Protein AF-A0A7S3UNH9-F1 (afdb_monomer_lite)

Structure (mmCIF, N/CA/C/O backbone):
data_AF-A0A7S3UNH9-F1
#
_entry.id   AF-A0A7S3UNH9-F1
#
loop_
_atom_site.group_PDB
_atom_site.id
_atom_site.type_symbol
_atom_site.label_atom_id
_atom_site.label_alt_id
_atom_site.label_comp_id
_atom_site.label_asym_id
_atom_site.label_entity_id
_atom_site.label_seq_id
_atom_site.pdbx_PDB_ins_code
_atom_site.Cartn_x
_atom_site.Cartn_y
_atom_site.Cartn_z
_atom_site.occupancy
_atom_site.B_iso_or_equiv
_atom_site.auth_seq_id
_atom_site.auth_comp_id
_atom_site.auth_asym_id
_atom_site.auth_atom_id
_atom_site.pdbx_PDB_model_num
ATOM 1 N N . ARG A 1 1 ? -8.314 17.381 -3.890 1.00 65.69 1 ARG A N 1
ATOM 2 C CA . ARG A 1 1 ? -8.329 15.943 -3.519 1.00 65.69 1 ARG A CA 1
ATOM 3 C C . ARG A 1 1 ? -8.375 15.910 -1.997 1.00 65.69 1 ARG A C 1
ATOM 5 O O . ARG A 1 1 ? -7.428 16.407 -1.419 1.00 65.69 1 ARG A O 1
ATOM 12 N N . MET A 1 2 ? -9.466 15.456 -1.373 1.00 81.25 2 MET A N 1
ATOM 13 C CA . MET A 1 2 ? -9.590 15.453 0.096 1.00 81.25 2 MET A CA 1
ATOM 14 C C . MET A 1 2 ? -8.657 14.396 0.707 1.00 81.25 2 MET A C 1
ATOM 16 O O . MET A 1 2 ? -8.641 13.247 0.240 1.00 81.25 2 MET A O 1
ATOM 20 N N . THR A 1 3 ? -7.849 14.786 1.694 1.00 90.00 3 THR A N 1
ATOM 21 C CA . THR A 1 3 ? -6.962 13.866 2.426 1.00 90.00 3 THR A CA 1
ATOM 22 C C . THR A 1 3 ? -7.727 13.126 3.527 1.00 90.00 3 THR A C 1
ATOM 24 O O . THR A 1 3 ? -8.814 13.541 3.931 1.00 90.00 3 THR A O 1
ATOM 27 N N . LEU A 1 4 ? -7.174 12.017 4.032 1.00 91.50 4 LEU A N 1
ATOM 28 C CA . LEU A 1 4 ? -7.779 11.298 5.168 1.00 91.50 4 LEU A CA 1
ATOM 29 C C . LEU A 1 4 ? -7.865 12.157 6.435 1.00 91.50 4 LEU A C 1
ATOM 31 O O . LEU A 1 4 ? -8.815 12.034 7.205 1.00 91.50 4 LEU A O 1
ATOM 35 N N . ARG A 1 5 ? -6.891 13.046 6.636 1.00 90.06 5 ARG A N 1
ATOM 36 C CA . ARG A 1 5 ? -6.818 13.919 7.808 1.00 90.06 5 ARG A CA 1
ATOM 37 C C . ARG A 1 5 ? -7.872 15.028 7.777 1.00 90.06 5 ARG A C 1
ATOM 39 O O . ARG A 1 5 ? -8.479 15.314 8.808 1.00 90.06 5 ARG A O 1
ATOM 46 N N . GLU A 1 6 ? -8.105 15.619 6.608 1.00 91.69 6 GLU A N 1
ATOM 47 C CA . GLU A 1 6 ? -9.067 16.714 6.410 1.00 91.69 6 GLU A CA 1
ATOM 48 C C . GLU A 1 6 ? -10.523 16.236 6.360 1.00 91.69 6 GLU A C 1
ATOM 50 O O . GLU A 1 6 ? -11.433 17.018 6.624 1.00 91.69 6 GLU A O 1
ATOM 55 N N . ALA A 1 7 ? -10.754 14.962 6.032 1.00 93.88 7 ALA A N 1
ATOM 56 C CA . ALA A 1 7 ? -12.096 14.400 5.964 1.00 93.88 7 ALA A CA 1
ATOM 57 C C . ALA A 1 7 ? -12.788 14.386 7.347 1.00 93.88 7 ALA A C 1
ATOM 59 O O . ALA A 1 7 ? -12.130 14.078 8.356 1.00 93.88 7 ALA A O 1
ATOM 60 N N . PRO A 1 8 ? -14.112 14.637 7.410 1.00 95.06 8 PRO A N 1
ATOM 61 C CA . PRO A 1 8 ? -14.908 14.441 8.620 1.00 95.06 8 PRO A CA 1
ATOM 62 C C . PRO A 1 8 ? -14.746 13.025 9.176 1.00 95.06 8 PRO A C 1
ATOM 64 O O . PRO A 1 8 ? -14.661 12.063 8.414 1.00 95.06 8 PRO A O 1
ATOM 67 N N . ALA A 1 9 ? -14.741 12.872 10.504 1.00 92.25 9 ALA A N 1
ATOM 68 C CA . ALA A 1 9 ? -14.506 11.575 11.149 1.00 92.25 9 ALA A CA 1
ATOM 69 C C . ALA A 1 9 ? -15.467 10.469 10.668 1.00 92.25 9 ALA A C 1
ATOM 71 O O . ALA A 1 9 ? -15.047 9.325 10.515 1.00 92.25 9 ALA A O 1
ATOM 72 N N . SER A 1 10 ? -16.717 10.826 10.361 1.00 94.31 10 SER A N 1
ATOM 73 C CA . SER A 1 10 ? -17.739 9.929 9.806 1.00 94.31 10 SER A CA 1
ATOM 74 C C . SER A 1 10 ? -17.433 9.433 8.388 1.00 94.31 10 SER A C 1
ATOM 76 O O . SER A 1 10 ? -17.870 8.349 8.013 1.00 94.31 10 SER A O 1
ATOM 78 N N . GLU A 1 11 ? -16.677 10.192 7.594 1.00 95.25 11 GLU A N 1
ATOM 79 C CA . GLU A 1 11 ? -16.358 9.863 6.198 1.00 95.25 11 GLU A CA 1
ATOM 80 C C . GLU A 1 11 ? -15.020 9.129 6.048 1.00 95.25 11 GLU A C 1
ATOM 82 O O . GLU A 1 11 ? -14.779 8.463 5.036 1.00 95.25 11 GLU A O 1
ATOM 87 N N . ARG A 1 12 ? -14.139 9.225 7.055 1.00 95.12 12 ARG A N 1
ATOM 88 C CA . ARG A 1 12 ? -12.789 8.639 7.022 1.00 95.12 12 ARG A CA 1
ATOM 89 C C . ARG A 1 12 ? -12.775 7.135 6.726 1.00 95.12 12 ARG A C 1
ATOM 91 O O . ARG A 1 12 ? -11.984 6.761 5.862 1.00 95.12 12 ARG A O 1
ATOM 98 N N . PRO A 1 13 ? -13.625 6.277 7.330 1.00 94.69 13 PRO A N 1
ATOM 99 C CA . PRO A 1 13 ? -13.602 4.840 7.039 1.00 94.69 13 PRO A CA 1
ATOM 100 C C . PRO A 1 13 ? -13.892 4.525 5.564 1.00 94.69 13 PRO A C 1
ATOM 102 O O . PRO A 1 13 ? -13.176 3.755 4.925 1.00 94.69 13 PRO A O 1
ATOM 105 N N . ALA A 1 14 ? -14.897 5.185 4.981 1.00 95.12 14 ALA A N 1
ATOM 106 C CA . ALA A 1 14 ? -15.246 5.002 3.574 1.00 95.12 14 ALA A CA 1
ATOM 107 C C . ALA A 1 14 ? -14.148 5.539 2.638 1.00 95.12 14 ALA A C 1
ATOM 109 O O . ALA A 1 14 ? -13.804 4.909 1.632 1.00 95.12 14 ALA A O 1
ATOM 110 N N . LEU A 1 15 ? -13.558 6.691 2.976 1.00 96.69 15 LEU A N 1
ATOM 111 C CA . LEU A 1 15 ? -12.446 7.263 2.220 1.00 96.69 15 LEU A CA 1
ATOM 112 C C . LEU A 1 15 ? -11.186 6.388 2.299 1.00 96.69 15 LEU A C 1
ATOM 114 O O . LEU A 1 15 ? -10.467 6.269 1.305 1.00 96.69 15 LEU A O 1
ATOM 118 N N . PHE A 1 16 ? -10.933 5.764 3.448 1.00 97.06 16 PHE A N 1
ATOM 119 C CA . PHE A 1 16 ? -9.817 4.850 3.667 1.00 97.06 16 PHE A CA 1
ATOM 120 C C . PHE A 1 16 ? -9.916 3.623 2.759 1.00 97.06 16 PHE A C 1
ATOM 122 O O . PHE A 1 16 ? -8.991 3.372 1.985 1.00 97.06 16 PHE A O 1
ATOM 129 N N . LEU A 1 17 ? -11.074 2.953 2.735 1.00 96.94 17 LEU A N 1
ATOM 130 C CA . LEU A 1 17 ? -11.354 1.844 1.811 1.00 96.94 17 LEU A CA 1
ATOM 131 C C . LEU A 1 17 ? -11.133 2.246 0.349 1.00 96.94 17 LEU A C 1
ATOM 133 O O . LEU A 1 17 ? -10.456 1.554 -0.413 1.00 96.94 17 LEU A O 1
ATOM 137 N N . LYS A 1 18 ? -11.656 3.411 -0.048 1.00 97.06 18 LYS A N 1
ATOM 138 C CA . LYS A 1 18 ? -11.464 3.930 -1.407 1.00 97.06 18 LYS A CA 1
ATOM 139 C C . LYS A 1 18 ? -9.982 4.119 -1.735 1.00 97.06 18 LYS A C 1
ATOM 141 O O . LYS A 1 18 ? -9.558 3.783 -2.839 1.00 97.06 18 LYS A O 1
ATOM 146 N N . LYS A 1 19 ? -9.191 4.651 -0.802 1.00 97.88 19 LYS A N 1
ATOM 147 C CA . LYS A 1 19 ? -7.753 4.880 -0.996 1.00 97.88 19 LYS A CA 1
ATOM 148 C C . LYS A 1 19 ? -6.959 3.573 -1.054 1.00 97.88 19 LYS A C 1
ATOM 150 O O . LYS A 1 19 ? -6.087 3.480 -1.913 1.00 97.88 19 LYS A O 1
ATOM 155 N N . LEU A 1 20 ? -7.295 2.560 -0.248 1.00 98.31 20 LEU A N 1
ATOM 156 C CA . LEU A 1 20 ? -6.697 1.219 -0.356 1.00 98.31 20 LEU A CA 1
ATOM 157 C C . LEU A 1 20 ? -6.865 0.656 -1.773 1.00 98.31 20 LEU A C 1
ATOM 159 O O . LEU A 1 20 ? -5.876 0.306 -2.414 1.00 98.31 20 LEU A O 1
ATOM 163 N N . ARG A 1 21 ? -8.090 0.702 -2.314 1.00 98.25 21 ARG A N 1
ATOM 164 C CA . ARG A 1 21 ? -8.396 0.256 -3.688 1.00 98.25 21 ARG A CA 1
ATOM 165 C C . ARG A 1 21 ? -7.615 1.022 -4.751 1.00 98.25 21 ARG A C 1
ATOM 167 O O . ARG A 1 21 ? -7.118 0.429 -5.703 1.00 98.25 21 ARG A O 1
ATOM 174 N N . MET A 1 22 ? -7.470 2.340 -4.593 1.00 97.44 22 MET A N 1
ATOM 175 C CA . MET A 1 22 ? -6.655 3.153 -5.506 1.00 97.44 22 MET A CA 1
ATOM 176 C C . MET A 1 22 ? -5.177 2.733 -5.492 1.00 97.44 22 MET A C 1
ATOM 178 O O . MET A 1 22 ? -4.515 2.768 -6.529 1.00 97.44 22 MET A O 1
ATOM 182 N N . CYS A 1 23 ? -4.655 2.324 -4.334 1.00 98.44 23 CYS A N 1
ATOM 183 C CA . CYS A 1 23 ? -3.270 1.887 -4.180 1.00 98.44 23 CYS A CA 1
ATOM 184 C C . CYS A 1 23 ? -2.987 0.483 -4.747 1.00 98.44 23 CYS A C 1
ATOM 186 O O . CYS A 1 23 ? -1.814 0.118 -4.865 1.00 98.44 23 CYS A O 1
ATOM 188 N N . CYS A 1 24 ? -4.005 -0.261 -5.192 1.00 98.25 24 CYS A N 1
ATOM 189 C CA . CYS A 1 24 ? -3.828 -1.512 -5.938 1.00 98.25 24 CYS A CA 1
ATOM 190 C C . CYS A 1 24 ? -3.263 -1.299 -7.356 1.00 98.25 24 CYS A C 1
ATOM 192 O O . CYS A 1 24 ? -2.733 -2.232 -7.947 1.00 98.25 24 CYS A O 1
ATOM 194 N N . VAL A 1 25 ? -3.338 -0.083 -7.917 1.00 97.56 25 VAL A N 1
ATOM 195 C CA . VAL A 1 25 ? -2.788 0.213 -9.253 1.00 97.56 25 VAL A CA 1
ATOM 196 C C . VAL A 1 25 ? -1.259 0.204 -9.212 1.00 97.56 25 VAL A C 1
ATOM 198 O O . VAL A 1 25 ? -0.649 1.074 -8.588 1.00 97.56 25 VAL A O 1
ATOM 201 N N . VAL A 1 26 ? -0.623 -0.760 -9.876 1.00 95.62 26 VAL A N 1
ATOM 202 C CA . VAL A 1 26 ? 0.842 -0.880 -9.961 1.00 95.62 26 VAL A CA 1
ATOM 203 C C . VAL A 1 26 ? 1.373 -0.099 -11.162 1.00 95.62 26 VAL A C 1
ATOM 205 O O . VAL A 1 26 ? 0.798 -0.151 -12.247 1.00 95.62 26 VAL A O 1
ATOM 208 N N . TYR A 1 27 ? 2.481 0.617 -10.969 1.00 95.25 27 TYR A N 1
ATOM 209 C CA . TYR A 1 27 ? 3.168 1.339 -12.038 1.00 95.25 27 TYR A CA 1
ATOM 210 C C . TYR A 1 27 ? 4.485 0.657 -12.387 1.00 95.25 27 TYR A C 1
ATOM 212 O O . TYR A 1 27 ? 5.187 0.156 -11.514 1.00 95.25 27 TYR A O 1
ATOM 220 N N . ASP A 1 28 ? 4.843 0.704 -13.665 1.00 92.75 28 ASP A N 1
ATOM 221 C CA . ASP A 1 28 ? 6.138 0.248 -14.155 1.00 92.75 28 ASP A CA 1
ATOM 222 C C . ASP A 1 28 ? 7.215 1.306 -13.854 1.00 92.75 28 ASP A C 1
ATOM 224 O O . ASP A 1 28 ? 7.231 2.392 -14.447 1.00 92.75 28 ASP A O 1
ATOM 228 N N . PHE A 1 29 ? 8.094 1.014 -12.894 1.00 92.31 29 PHE A N 1
ATOM 229 C CA . PHE A 1 29 ? 9.186 1.902 -12.482 1.00 92.31 29 PHE A CA 1
ATOM 230 C C . PHE A 1 29 ? 10.409 1.848 -13.404 1.00 92.31 29 PHE A C 1
ATOM 232 O O . PHE A 1 29 ? 11.242 2.747 -13.329 1.00 92.31 29 PHE A O 1
ATOM 239 N N . SER A 1 30 ? 10.469 0.895 -14.342 1.00 89.31 30 SER A N 1
ATOM 240 C CA . SER A 1 30 ? 11.505 0.887 -15.384 1.00 89.31 30 SER A CA 1
ATOM 241 C C . SER A 1 30 ? 11.302 1.997 -16.425 1.00 89.31 30 SER A C 1
ATOM 243 O O . SER A 1 30 ? 12.232 2.376 -17.136 1.00 89.31 30 SER A O 1
ATOM 245 N N . LYS A 1 31 ? 10.086 2.558 -16.504 1.00 90.25 31 LYS A N 1
ATOM 246 C CA . LYS A 1 31 ? 9.712 3.619 -17.447 1.00 90.25 31 LYS A CA 1
ATOM 247 C C . LYS A 1 31 ? 9.613 4.972 -16.757 1.00 90.25 31 LYS A C 1
ATOM 249 O O . LYS A 1 31 ? 9.058 5.091 -15.666 1.00 90.25 31 LYS A O 1
ATOM 254 N N . GLN A 1 32 ? 10.011 6.031 -17.458 1.00 91.44 32 GLN A N 1
ATOM 255 C CA . GLN A 1 32 ? 9.832 7.422 -17.010 1.00 91.44 32 GLN A CA 1
ATOM 256 C C . GLN A 1 32 ? 8.401 7.960 -17.234 1.00 91.44 32 GLN A C 1
ATOM 258 O O . GLN A 1 32 ? 8.164 9.164 -17.220 1.00 91.44 32 GLN A O 1
ATOM 263 N N . THR A 1 33 ? 7.418 7.080 -17.444 1.00 95.81 33 THR A N 1
ATOM 264 C CA . THR A 1 33 ? 6.004 7.449 -17.582 1.00 95.81 33 THR A CA 1
ATOM 265 C C . THR A 1 33 ? 5.319 7.543 -16.219 1.00 95.81 33 THR A C 1
ATOM 267 O O . THR A 1 33 ? 5.816 7.032 -15.209 1.00 95.81 33 THR A O 1
ATOM 270 N N . ASN A 1 34 ? 4.143 8.178 -16.202 1.00 96.56 34 ASN A N 1
ATOM 271 C CA . ASN A 1 34 ? 3.252 8.250 -15.041 1.00 96.56 34 ASN A CA 1
ATOM 272 C C . ASN A 1 34 ? 3.887 8.892 -13.796 1.00 96.56 34 ASN A C 1
ATOM 274 O O . ASN A 1 34 ? 3.580 8.508 -12.672 1.00 96.56 34 ASN A O 1
ATOM 278 N N . VAL A 1 35 ? 4.812 9.841 -13.976 1.00 96.88 35 VAL A N 1
ATOM 279 C CA . VAL A 1 35 ? 5.560 10.462 -12.868 1.00 96.88 35 VAL A CA 1
ATOM 280 C C . VAL A 1 35 ? 4.614 11.100 -11.846 1.00 96.88 35 VAL A C 1
ATOM 282 O O . VAL A 1 35 ? 4.766 10.894 -10.643 1.00 96.88 35 VAL A O 1
ATOM 285 N N . LYS A 1 36 ? 3.593 11.824 -12.322 1.00 97.38 36 LYS A N 1
ATOM 286 C CA . LYS A 1 36 ? 2.603 12.478 -11.455 1.00 97.38 36 LYS A CA 1
ATOM 287 C C . LYS A 1 36 ? 1.750 11.457 -10.709 1.00 97.38 36 LYS A C 1
ATOM 289 O O . LYS A 1 36 ? 1.475 11.636 -9.529 1.00 97.38 36 LYS A O 1
ATOM 294 N N . GLU A 1 37 ? 1.345 10.382 -11.372 1.00 97.69 37 GLU A N 1
ATOM 295 C CA . GLU A 1 37 ? 0.506 9.331 -10.804 1.00 97.69 37 GLU A CA 1
ATOM 296 C C . GLU A 1 37 ? 1.276 8.455 -9.810 1.00 97.69 37 GLU A C 1
ATOM 298 O O . GLU A 1 37 ? 0.737 8.097 -8.760 1.00 97.69 37 GLU A O 1
ATOM 303 N N . LYS A 1 38 ? 2.555 8.173 -10.087 1.00 98.19 38 LYS A N 1
ATOM 304 C CA . LYS A 1 38 ? 3.477 7.515 -9.155 1.00 98.19 38 LYS A CA 1
ATOM 305 C C . LYS A 1 38 ? 3.617 8.335 -7.879 1.00 98.19 38 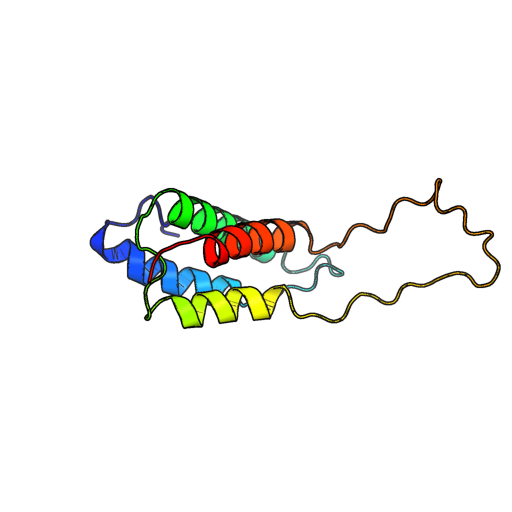LYS A C 1
ATOM 307 O O . LYS A 1 38 ? 3.441 7.788 -6.791 1.00 98.19 38 LYS A O 1
ATOM 312 N N . GLU A 1 39 ? 3.852 9.640 -7.988 1.00 97.88 39 GLU A N 1
ATOM 313 C CA . GLU A 1 39 ? 3.937 10.504 -6.806 1.00 97.88 39 GLU A CA 1
ATOM 314 C C . GLU A 1 39 ? 2.587 10.608 -6.082 1.00 97.88 39 GLU A C 1
ATOM 316 O O . GLU A 1 39 ? 2.514 10.466 -4.862 1.00 97.88 39 GLU A O 1
ATOM 321 N N . ALA A 1 40 ? 1.484 10.741 -6.821 1.00 97.56 40 ALA A N 1
ATOM 322 C CA . ALA A 1 40 ? 0.142 10.777 -6.249 1.00 97.56 40 ALA A CA 1
ATOM 323 C C . ALA A 1 40 ? -0.219 9.488 -5.491 1.00 97.56 40 ALA A C 1
ATOM 325 O O . ALA A 1 40 ? -0.916 9.563 -4.472 1.00 97.56 40 ALA A O 1
ATOM 326 N N . LYS A 1 41 ? 0.228 8.317 -5.969 1.00 98.31 41 LYS A N 1
ATOM 327 C CA . LYS A 1 41 ? 0.091 7.036 -5.263 1.00 98.31 41 LYS A CA 1
ATOM 328 C C . LYS A 1 41 ? 0.973 6.999 -4.020 1.00 98.31 41 LYS A C 1
ATOM 330 O O . LYS A 1 41 ? 0.466 6.632 -2.965 1.00 98.31 41 LYS A O 1
ATOM 335 N N . ARG A 1 42 ? 2.233 7.440 -4.107 1.00 98.31 42 ARG A N 1
ATOM 336 C CA . ARG A 1 42 ? 3.148 7.502 -2.954 1.00 98.31 42 ARG A CA 1
ATOM 337 C C . ARG A 1 42 ? 2.550 8.327 -1.815 1.00 98.31 42 ARG A C 1
ATOM 339 O O . ARG A 1 42 ? 2.463 7.838 -0.697 1.00 98.31 42 ARG A O 1
ATOM 346 N N . GLN A 1 43 ? 2.041 9.521 -2.117 1.00 98.19 43 GLN A N 1
ATOM 347 C CA . GLN A 1 43 ? 1.360 10.365 -1.129 1.00 98.19 43 GLN A CA 1
ATOM 348 C C . GLN A 1 43 ? 0.123 9.683 -0.533 1.00 98.19 43 GLN A C 1
ATOM 350 O O . GLN A 1 43 ? -0.092 9.724 0.671 1.00 98.19 43 GLN A O 1
ATOM 355 N N . THR A 1 44 ? -0.656 8.970 -1.352 1.00 98.38 44 THR A N 1
ATOM 356 C CA . THR A 1 44 ? -1.834 8.234 -0.858 1.00 98.38 44 THR A CA 1
ATOM 357 C C . THR A 1 44 ? -1.446 7.092 0.083 1.00 98.38 44 THR A C 1
ATOM 359 O O . THR A 1 44 ? -2.123 6.885 1.084 1.00 98.38 44 THR A O 1
ATOM 362 N N . LEU A 1 45 ? -0.367 6.362 -0.218 1.00 98.62 45 LEU A N 1
ATOM 363 C CA . LEU A 1 45 ? 0.172 5.315 0.653 1.00 98.62 45 LEU A CA 1
ATOM 364 C C . LEU A 1 45 ? 0.651 5.894 1.992 1.00 98.62 45 LEU A C 1
ATOM 366 O O . LEU A 1 45 ? 0.354 5.322 3.037 1.00 98.62 45 LEU A O 1
ATOM 370 N N . LEU A 1 46 ? 1.332 7.043 1.972 1.00 98.25 46 LEU A N 1
ATOM 371 C CA . LEU A 1 46 ? 1.768 7.729 3.193 1.00 98.25 46 LEU A CA 1
ATOM 372 C C . LEU A 1 46 ? 0.577 8.180 4.048 1.00 98.25 46 LEU A C 1
ATOM 374 O O . LEU A 1 46 ? 0.566 7.930 5.249 1.00 98.25 46 LEU A O 1
ATOM 378 N N . GLU A 1 47 ? -0.460 8.757 3.433 1.00 97.56 47 GLU A N 1
ATOM 379 C CA . GLU A 1 47 ? -1.700 9.120 4.135 1.00 97.56 47 GLU A CA 1
ATOM 380 C C . GLU A 1 47 ? -2.390 7.899 4.770 1.00 97.56 47 GLU A C 1
ATOM 382 O O . GLU A 1 47 ? -2.920 7.986 5.875 1.00 97.56 47 GLU A O 1
ATOM 387 N N . ILE A 1 48 ? -2.401 6.756 4.073 1.00 97.94 48 ILE A N 1
ATOM 388 C CA . ILE A 1 48 ? -2.937 5.483 4.581 1.00 97.94 48 ILE A CA 1
ATOM 389 C C . ILE A 1 48 ? -2.155 5.039 5.822 1.00 97.94 48 ILE A C 1
ATOM 391 O O . ILE A 1 48 ? -2.766 4.689 6.830 1.00 97.94 48 ILE A O 1
ATOM 395 N N . VAL A 1 49 ? -0.820 5.083 5.768 1.00 97.56 49 VAL A N 1
ATOM 396 C CA . VAL A 1 49 ? 0.050 4.720 6.895 1.00 97.56 49 VAL A CA 1
ATOM 397 C C . VAL A 1 49 ? -0.148 5.669 8.080 1.00 97.56 49 VAL A C 1
ATOM 399 O O . VAL A 1 49 ? -0.269 5.222 9.221 1.00 97.56 49 VAL A O 1
ATOM 402 N N . GLU A 1 50 ? -0.233 6.977 7.839 1.00 96.38 50 GLU A N 1
ATOM 403 C CA . GLU A 1 50 ? -0.538 7.960 8.883 1.00 96.38 50 GLU A CA 1
ATOM 404 C C . GLU A 1 50 ? -1.905 7.679 9.526 1.00 96.38 50 GLU A C 1
ATOM 406 O O . GLU A 1 50 ? -2.030 7.710 10.750 1.00 96.38 50 GLU A O 1
ATOM 411 N N . TYR A 1 51 ? -2.923 7.352 8.728 1.00 95.88 51 TYR A N 1
ATOM 412 C CA . TYR A 1 51 ? -4.259 7.054 9.237 1.00 95.88 51 TYR A CA 1
ATOM 413 C C . TYR A 1 51 ? -4.278 5.833 10.164 1.00 95.88 51 TYR A C 1
ATOM 415 O O . TYR A 1 51 ? -4.833 5.933 11.260 1.00 95.88 51 TYR A O 1
ATOM 423 N N . VAL A 1 52 ? -3.642 4.720 9.775 1.00 95.38 52 VAL A N 1
ATOM 424 C CA . VAL A 1 52 ? -3.609 3.501 10.608 1.00 95.38 52 VAL A CA 1
ATOM 425 C C . VAL A 1 52 ? -2.779 3.683 11.880 1.00 95.38 52 VAL A C 1
ATOM 427 O O . VAL A 1 52 ? -3.112 3.115 12.911 1.00 95.38 52 VAL A O 1
ATOM 430 N N . ASN A 1 53 ? -1.745 4.530 11.852 1.00 93.50 53 ASN A N 1
ATOM 431 C CA . ASN A 1 53 ? -0.975 4.878 13.052 1.00 93.50 53 ASN A CA 1
ATOM 432 C C . ASN A 1 53 ? -1.792 5.643 14.098 1.00 93.50 53 ASN A C 1
ATOM 434 O O . ASN A 1 53 ? -1.521 5.544 15.292 1.00 93.50 53 ASN A O 1
ATOM 438 N N . ASN A 1 54 ? -2.758 6.444 13.649 1.00 92.69 54 ASN A N 1
ATOM 439 C CA . ASN A 1 54 ? -3.491 7.375 14.503 1.00 92.69 54 ASN A CA 1
ATOM 440 C C . ASN A 1 54 ? -4.937 6.935 14.781 1.00 92.69 54 ASN A C 1
ATOM 442 O O . ASN A 1 54 ? -5.661 7.631 15.494 1.00 92.69 54 ASN A O 1
ATOM 446 N N . THR A 1 55 ? -5.372 5.795 14.236 1.00 91.38 55 THR A N 1
ATOM 447 C CA . THR A 1 55 ? -6.753 5.309 14.347 1.00 91.38 55 THR A CA 1
ATOM 448 C C . THR A 1 55 ? -6.769 3.900 14.923 1.00 91.38 55 THR A C 1
ATOM 450 O O . THR A 1 55 ? -6.303 2.958 14.292 1.00 91.38 55 THR A O 1
ATOM 453 N N . ARG A 1 56 ? -7.344 3.752 16.119 1.00 87.56 56 ARG A N 1
ATOM 454 C CA . ARG A 1 56 ? -7.565 2.442 16.750 1.00 87.56 56 ARG A CA 1
ATOM 455 C C . ARG A 1 56 ? -8.688 1.682 16.045 1.00 87.56 56 ARG A C 1
ATOM 457 O O . ARG A 1 56 ? -9.628 2.323 15.574 1.00 87.56 56 ARG A O 1
ATOM 464 N N . ASN A 1 57 ? -8.633 0.349 16.053 1.00 87.38 57 ASN A N 1
ATOM 465 C CA . ASN A 1 57 ? -9.673 -0.519 15.491 1.00 87.38 57 ASN A CA 1
ATOM 466 C C . ASN A 1 57 ? -9.969 -0.212 14.011 1.00 87.38 57 ASN A C 1
ATOM 468 O O . ASN A 1 57 ? -11.115 -0.288 13.562 1.00 87.38 57 ASN A O 1
ATOM 472 N N . CYS A 1 58 ? -8.951 0.206 13.250 1.00 90.69 58 CYS A N 1
ATOM 473 C CA . CYS A 1 58 ? -9.128 0.574 11.844 1.00 90.69 58 CYS A CA 1
ATOM 474 C C . CYS A 1 58 ? -9.151 -0.648 10.915 1.00 90.69 58 CYS A C 1
ATOM 476 O O . CYS A 1 58 ? -9.696 -0.561 9.814 1.00 90.69 58 CYS A O 1
ATOM 478 N N . PHE A 1 59 ? -8.626 -1.791 11.364 1.00 92.62 59 PHE A N 1
ATOM 479 C CA . PHE A 1 59 ? -8.630 -3.055 10.628 1.00 92.62 59 PHE A CA 1
ATOM 480 C C . PHE A 1 59 ? -9.809 -3.951 11.035 1.00 92.62 59 PHE A C 1
ATOM 482 O O . PHE A 1 59 ? -9.632 -4.992 11.647 1.00 92.62 59 PHE A O 1
ATOM 489 N N . ASN A 1 60 ? -11.031 -3.553 10.683 1.00 89.88 60 ASN A N 1
ATOM 490 C CA . ASN A 1 60 ? -12.218 -4.400 10.866 1.00 89.88 60 ASN A CA 1
ATOM 491 C C . ASN A 1 60 ? -12.462 -5.329 9.657 1.00 89.88 60 ASN A C 1
ATOM 493 O O . ASN A 1 60 ? -11.827 -5.181 8.609 1.00 89.88 60 ASN A O 1
ATOM 497 N N . GLU A 1 61 ? -13.432 -6.243 9.767 1.00 89.00 61 GLU A N 1
ATOM 498 C CA . GLU A 1 61 ? -13.777 -7.216 8.714 1.00 89.00 61 GLU A CA 1
ATOM 499 C C . GLU A 1 61 ? -14.002 -6.585 7.329 1.00 89.00 61 GLU A C 1
ATOM 501 O O . GLU A 1 61 ? -13.591 -7.144 6.312 1.00 89.00 61 GLU A O 1
ATOM 506 N N . THR A 1 62 ? -14.602 -5.390 7.268 1.00 89.62 62 THR A N 1
ATOM 507 C CA . THR A 1 62 ? -14.876 -4.709 5.990 1.00 89.62 62 THR A CA 1
ATOM 508 C C . THR A 1 62 ? -13.612 -4.175 5.313 1.00 89.62 62 THR A C 1
ATOM 510 O O . THR A 1 62 ? -13.598 -3.985 4.099 1.00 89.62 62 THR A O 1
ATOM 513 N N . VAL A 1 63 ? -12.548 -3.943 6.088 1.00 94.44 63 VAL A N 1
ATOM 514 C CA . VAL A 1 63 ? -11.258 -3.406 5.634 1.00 94.44 63 VAL A CA 1
ATOM 515 C C . VAL A 1 63 ? -10.276 -4.511 5.270 1.00 94.44 63 VAL A C 1
ATOM 517 O O . VAL A 1 63 ? -9.485 -4.320 4.345 1.00 94.44 63 VAL A O 1
ATOM 520 N N . MET A 1 64 ? -10.316 -5.657 5.958 1.00 93.06 64 MET A N 1
ATOM 521 C CA . MET A 1 64 ? -9.318 -6.724 5.798 1.00 93.06 64 MET A CA 1
ATOM 522 C C . MET A 1 64 ? -9.129 -7.144 4.338 1.00 93.06 64 MET A C 1
ATOM 524 O O . MET A 1 64 ? -7.996 -7.220 3.868 1.00 93.06 64 MET A O 1
ATOM 528 N N . ALA A 1 65 ? -10.222 -7.356 3.599 1.00 95.31 65 ALA A N 1
ATOM 529 C CA . ALA A 1 65 ? -10.147 -7.774 2.200 1.00 95.31 65 ALA A CA 1
ATOM 530 C C . ALA A 1 65 ? -9.416 -6.740 1.324 1.00 95.31 65 ALA A C 1
ATOM 532 O O . ALA A 1 65 ? -8.534 -7.094 0.543 1.00 95.31 65 ALA A O 1
ATOM 533 N N . ASP A 1 66 ? -9.737 -5.453 1.475 1.00 97.75 66 ASP A N 1
ATOM 534 C CA . ASP A 1 66 ? -9.092 -4.373 0.724 1.00 97.75 66 ASP A CA 1
ATOM 535 C C . ASP A 1 66 ? -7.625 -4.169 1.149 1.00 97.75 66 ASP A C 1
ATOM 537 O O . ASP A 1 66 ? -6.772 -3.906 0.300 1.00 97.75 66 ASP A O 1
ATOM 541 N N . ALA A 1 67 ? -7.305 -4.341 2.436 1.00 97.38 67 ALA A N 1
ATOM 542 C CA . ALA A 1 67 ? -5.936 -4.274 2.946 1.00 97.38 67 ALA A CA 1
ATOM 543 C C . ALA A 1 67 ? -5.061 -5.398 2.369 1.00 97.38 67 ALA A C 1
ATOM 545 O O . ALA A 1 67 ? -3.992 -5.120 1.820 1.00 97.38 67 ALA A O 1
ATOM 546 N N . VAL A 1 68 ? -5.537 -6.646 2.427 1.00 97.31 68 VAL A N 1
ATOM 547 C CA . VAL A 1 68 ? -4.849 -7.813 1.854 1.00 97.31 68 VAL A CA 1
ATOM 548 C C . VAL A 1 68 ? -4.672 -7.636 0.349 1.00 97.31 68 VAL A C 1
ATOM 550 O O . VAL A 1 68 ? -3.558 -7.776 -0.147 1.00 97.31 68 VAL A O 1
ATOM 553 N N . ASN A 1 69 ? -5.723 -7.240 -0.373 1.00 98.19 69 ASN A N 1
ATOM 554 C CA . ASN A 1 69 ? -5.644 -7.008 -1.815 1.00 98.19 69 ASN A CA 1
ATOM 555 C C . ASN A 1 69 ? -4.613 -5.930 -2.176 1.00 98.19 69 ASN A C 1
ATOM 557 O O . ASN A 1 69 ? -3.837 -6.116 -3.113 1.00 98.19 69 ASN A O 1
ATOM 561 N N . MET A 1 70 ? -4.570 -4.821 -1.430 1.00 98.56 70 MET A N 1
ATOM 562 C CA . MET A 1 70 ? -3.602 -3.746 -1.658 1.00 98.56 70 MET A CA 1
ATOM 563 C C . MET A 1 70 ? -2.167 -4.232 -1.425 1.00 98.56 70 MET A C 1
ATOM 565 O O . MET A 1 70 ? -1.291 -3.973 -2.252 1.00 98.56 70 MET A O 1
ATOM 569 N N . VAL A 1 71 ? -1.930 -4.994 -0.356 1.00 98.44 71 VAL A N 1
ATOM 570 C CA . VAL A 1 71 ? -0.623 -5.600 -0.066 1.00 98.44 71 VAL A CA 1
ATOM 571 C C . VAL A 1 71 ? -0.222 -6.583 -1.168 1.00 98.44 71 VAL A C 1
ATOM 573 O O . VAL A 1 71 ? 0.853 -6.440 -1.755 1.00 98.44 71 VAL A O 1
ATOM 576 N N . SER A 1 72 ? -1.091 -7.538 -1.504 1.00 98.12 72 SER A N 1
ATOM 577 C CA . SER A 1 72 ? -0.828 -8.562 -2.518 1.00 98.12 72 SER A CA 1
ATOM 578 C C . SER A 1 72 ? -0.548 -7.959 -3.891 1.00 98.12 72 SER A C 1
ATOM 580 O O . SER A 1 72 ? 0.422 -8.358 -4.530 1.00 98.12 72 SER A O 1
ATOM 582 N N . ALA A 1 73 ? -1.326 -6.957 -4.316 1.00 97.88 73 ALA A N 1
ATOM 583 C CA . ALA A 1 73 ? -1.137 -6.291 -5.604 1.00 97.88 73 ALA A CA 1
ATOM 584 C C . ALA A 1 73 ? 0.248 -5.640 -5.750 1.00 97.88 73 ALA A C 1
ATOM 586 O O . ALA A 1 73 ? 0.764 -5.545 -6.857 1.00 97.88 73 ALA A O 1
ATOM 587 N N . ASN A 1 74 ? 0.854 -5.182 -4.652 1.00 97.56 74 ASN A N 1
ATOM 588 C CA . ASN A 1 74 ? 2.136 -4.478 -4.683 1.00 97.56 74 ASN A CA 1
ATOM 589 C C . ASN A 1 74 ? 3.341 -5.389 -4.394 1.00 97.56 74 ASN A C 1
ATOM 591 O O . ASN A 1 74 ? 4.399 -5.223 -5.004 1.00 97.56 74 ASN A O 1
ATOM 595 N N . ILE A 1 75 ? 3.210 -6.329 -3.455 1.00 96.69 75 ILE A N 1
ATOM 596 C CA . ILE A 1 75 ? 4.331 -7.164 -3.005 1.00 96.69 75 ILE A CA 1
ATOM 597 C C . ILE A 1 75 ? 4.536 -8.373 -3.920 1.00 96.69 75 ILE A C 1
ATOM 599 O O . ILE A 1 75 ? 5.681 -8.694 -4.243 1.00 96.69 75 ILE A O 1
ATOM 603 N N . PHE A 1 76 ? 3.461 -9.039 -4.355 1.00 95.69 76 PHE A N 1
ATOM 604 C CA . PHE A 1 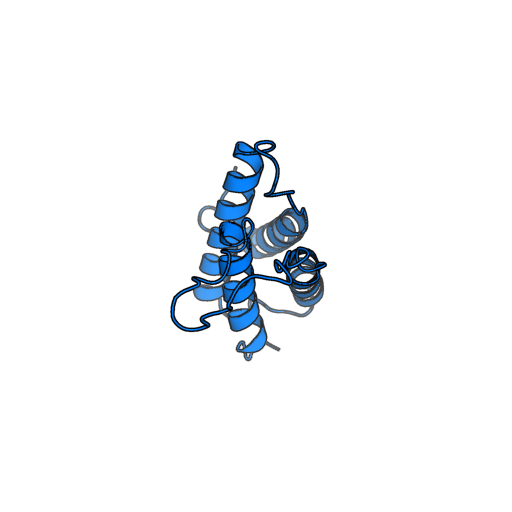76 ? 3.563 -10.254 -5.164 1.00 95.69 76 PHE A CA 1
ATOM 605 C C . PHE A 1 76 ? 3.848 -9.902 -6.624 1.00 95.69 76 PHE A C 1
ATOM 607 O O . PHE A 1 76 ? 2.947 -9.648 -7.420 1.00 95.69 76 PHE A O 1
ATOM 614 N N . ARG A 1 77 ? 5.136 -9.887 -6.971 1.00 90.88 77 ARG A N 1
ATOM 615 C CA . ARG A 1 77 ? 5.639 -9.614 -8.320 1.00 90.88 77 ARG A CA 1
ATOM 616 C C . ARG A 1 77 ? 6.799 -10.540 -8.659 1.00 90.88 77 ARG A C 1
ATOM 618 O O . ARG A 1 77 ? 7.502 -11.024 -7.775 1.00 90.88 77 ARG A O 1
ATOM 625 N N . THR A 1 78 ? 7.036 -10.738 -9.948 1.00 87.06 78 THR A N 1
ATOM 626 C CA . THR A 1 78 ? 8.282 -11.336 -10.436 1.00 87.06 78 THR A CA 1
ATOM 627 C C . THR A 1 78 ? 9.465 -10.440 -10.092 1.00 87.06 78 THR A C 1
ATOM 629 O O . THR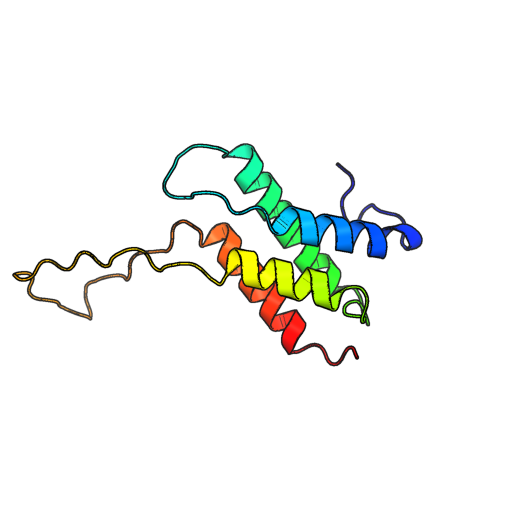 A 1 78 ? 9.431 -9.236 -10.353 1.00 87.06 78 THR A O 1
ATOM 632 N N . LEU A 1 79 ? 10.514 -11.032 -9.524 1.00 81.44 79 LEU A N 1
ATOM 633 C CA . LEU A 1 79 ? 11.777 -10.338 -9.303 1.00 81.44 79 LEU A CA 1
ATOM 634 C C . LEU A 1 79 ? 12.447 -10.043 -10.655 1.00 81.44 79 LEU A C 1
ATOM 636 O O . LEU A 1 79 ? 12.337 -10.864 -11.573 1.00 81.44 79 LEU A O 1
ATOM 640 N N . PRO A 1 80 ? 13.120 -8.888 -10.805 1.00 74.06 80 PRO A N 1
ATOM 641 C CA . PRO A 1 80 ? 13.865 -8.598 -12.018 1.00 74.06 80 PRO A CA 1
ATOM 642 C C . PRO A 1 80 ? 14.934 -9.678 -12.248 1.00 74.06 80 PRO A C 1
ATOM 644 O O . PRO A 1 80 ? 15.525 -10.175 -11.284 1.00 74.06 80 PRO A O 1
ATOM 647 N N . PRO A 1 81 ? 15.187 -10.066 -13.511 1.00 74.12 81 PRO A N 1
ATOM 648 C CA . PRO A 1 81 ? 16.235 -11.024 -13.821 1.00 74.12 81 PRO A CA 1
ATOM 649 C C . PRO A 1 81 ? 17.577 -10.487 -13.320 1.00 74.12 81 PRO A C 1
ATOM 651 O O . PRO A 1 81 ? 17.987 -9.377 -13.660 1.00 74.12 81 PRO A O 1
ATOM 654 N N . VAL A 1 82 ? 18.262 -11.285 -12.505 1.00 70.44 82 VAL A N 1
ATOM 655 C CA . VAL A 1 82 ? 19.612 -10.963 -12.044 1.00 70.44 82 VAL A CA 1
ATOM 656 C C . VAL A 1 82 ? 20.569 -11.327 -13.175 1.00 70.44 82 VAL A C 1
ATOM 658 O O . VAL A 1 82 ? 20.919 -12.494 -13.348 1.00 70.44 82 VAL A O 1
ATOM 661 N N . TYR A 1 83 ? 20.964 -10.342 -13.981 1.00 63.22 83 TYR A N 1
ATOM 662 C CA . TYR A 1 83 ? 21.983 -10.536 -15.011 1.00 63.22 83 TYR A CA 1
ATOM 663 C C . TYR A 1 83 ? 23.354 -10.661 -14.344 1.00 63.22 83 TYR A C 1
ATOM 665 O O . TYR A 1 83 ? 24.027 -9.665 -14.100 1.00 63.22 83 TYR A O 1
ATOM 673 N N . ARG A 1 84 ? 23.763 -11.891 -14.022 1.00 64.25 84 ARG A N 1
ATOM 674 C CA . ARG A 1 84 ? 25.128 -12.174 -13.564 1.00 64.25 84 ARG A CA 1
ATOM 675 C C . ARG A 1 84 ? 26.022 -12.424 -14.770 1.00 64.25 84 ARG A C 1
ATOM 677 O O . ARG A 1 84 ? 25.704 -13.272 -15.602 1.00 64.25 84 ARG A O 1
ATOM 684 N N . ASN A 1 85 ? 27.138 -11.706 -14.858 1.00 66.12 85 ASN A N 1
ATOM 685 C CA . ASN A 1 85 ? 28.182 -12.009 -15.831 1.00 66.12 85 ASN A CA 1
ATOM 686 C C . ASN A 1 85 ? 28.868 -13.327 -15.410 1.00 66.12 85 ASN A C 1
ATOM 688 O O . ASN A 1 85 ? 29.455 -13.360 -14.330 1.00 66.12 85 ASN A O 1
ATOM 692 N N . PRO A 1 86 ? 28.829 -14.399 -16.226 1.00 68.88 86 PRO A N 1
ATOM 693 C CA . PRO A 1 86 ? 29.414 -15.695 -15.865 1.00 68.88 86 PRO A CA 1
ATOM 694 C C . PRO A 1 86 ? 30.924 -15.645 -15.594 1.00 68.88 86 PRO A C 1
ATOM 696 O O . PRO A 1 86 ? 31.450 -16.529 -14.928 1.00 68.88 86 PRO A O 1
ATOM 699 N N . ASN A 1 87 ? 31.606 -14.623 -16.122 1.00 70.56 87 ASN A N 1
ATOM 700 C CA . ASN A 1 87 ? 33.054 -14.446 -16.025 1.00 70.56 87 ASN A CA 1
ATOM 701 C C . ASN A 1 87 ? 33.463 -13.358 -15.017 1.00 70.56 87 ASN A C 1
ATOM 703 O O . ASN A 1 87 ? 34.650 -13.053 -14.916 1.00 70.56 87 ASN A O 1
ATOM 707 N N . ALA A 1 88 ? 32.512 -12.727 -14.318 1.00 72.75 88 ALA A N 1
ATOM 708 C CA . ALA A 1 88 ? 32.847 -11.765 -13.273 1.00 72.75 88 ALA A CA 1
ATOM 709 C C . ALA A 1 88 ? 33.334 -12.506 -12.022 1.00 72.75 88 ALA A C 1
ATOM 711 O O . ALA A 1 88 ? 32.689 -13.446 -11.554 1.00 72.75 88 ALA A O 1
ATOM 712 N N . ILE A 1 89 ? 34.473 -12.072 -11.481 1.00 69.44 89 ILE A N 1
ATOM 713 C CA . ILE A 1 89 ? 34.917 -12.474 -10.147 1.00 69.44 89 ILE A CA 1
ATOM 714 C C . ILE A 1 89 ? 33.980 -11.754 -9.180 1.00 69.44 89 ILE A C 1
ATOM 716 O O . ILE A 1 89 ? 34.083 -10.546 -9.004 1.00 69.44 89 ILE A O 1
ATOM 720 N N . PHE A 1 90 ? 32.998 -12.484 -8.658 1.00 64.94 90 PHE A N 1
ATOM 721 C CA . PHE A 1 90 ? 32.028 -11.944 -7.717 1.00 64.94 90 PHE A CA 1
ATOM 722 C C . PHE A 1 90 ? 32.718 -11.724 -6.372 1.00 64.94 90 PHE A C 1
ATOM 724 O O . PHE A 1 90 ? 33.077 -12.700 -5.710 1.00 64.94 90 PHE A O 1
ATOM 731 N N . ASP A 1 91 ? 32.894 -10.461 -5.993 1.00 72.19 91 ASP A N 1
ATOM 732 C CA . ASP A 1 91 ? 33.218 -10.076 -4.627 1.00 72.19 91 ASP A CA 1
ATOM 733 C C . ASP A 1 91 ? 31.919 -9.652 -3.911 1.00 72.19 91 ASP A C 1
ATOM 735 O O . ASP A 1 91 ? 31.382 -8.577 -4.193 1.00 72.19 91 ASP A O 1
ATOM 739 N N . PRO A 1 92 ? 31.369 -10.494 -3.014 1.00 65.50 92 PRO A N 1
ATOM 740 C CA . PRO A 1 92 ? 30.165 -10.164 -2.261 1.00 65.50 92 PRO A CA 1
ATOM 741 C C . PRO A 1 92 ? 30.332 -8.964 -1.321 1.00 65.50 92 PRO A C 1
ATOM 743 O O . PRO A 1 92 ? 29.319 -8.461 -0.839 1.00 65.50 92 PRO A O 1
ATOM 746 N N . GLU A 1 93 ? 31.565 -8.544 -1.019 1.00 72.25 93 GLU A N 1
ATOM 747 C CA . GLU A 1 93 ? 31.837 -7.397 -0.151 1.00 72.25 93 GLU A CA 1
ATOM 748 C C . GLU A 1 93 ? 31.868 -6.065 -0.923 1.00 72.25 93 GLU A C 1
ATOM 750 O O . GLU A 1 93 ? 31.621 -5.022 -0.317 1.00 72.25 93 GLU A O 1
ATOM 755 N N . GLU A 1 94 ? 32.107 -6.080 -2.243 1.00 68.06 94 GLU A N 1
ATOM 756 C CA . GLU A 1 94 ? 32.227 -4.863 -3.068 1.00 68.06 94 GLU A CA 1
ATOM 757 C C . GLU A 1 94 ? 30.975 -4.524 -3.905 1.00 68.06 94 GLU A C 1
ATOM 759 O O . GLU A 1 94 ? 30.792 -3.363 -4.280 1.00 68.06 94 GLU A O 1
ATOM 764 N N . GLU A 1 95 ? 30.091 -5.485 -4.211 1.00 67.44 95 GLU A N 1
ATOM 765 C CA . GLU A 1 95 ? 28.881 -5.212 -5.007 1.00 67.44 95 GLU A CA 1
ATOM 766 C C . GLU A 1 95 ? 27.683 -4.783 -4.142 1.00 67.44 95 GLU A C 1
ATOM 768 O O . GLU A 1 95 ? 27.005 -5.606 -3.520 1.00 67.44 95 GLU A O 1
ATOM 773 N N . ASP A 1 96 ? 27.350 -3.487 -4.184 1.00 68.88 96 ASP A N 1
ATOM 774 C CA . ASP A 1 96 ? 26.072 -2.987 -3.673 1.00 68.88 96 ASP A CA 1
ATOM 775 C C . ASP A 1 96 ? 24.904 -3.717 -4.367 1.00 68.88 96 ASP A C 1
ATOM 777 O O . ASP A 1 96 ? 24.829 -3.750 -5.604 1.00 68.88 96 ASP A O 1
ATOM 781 N N . PRO A 1 97 ? 23.942 -4.284 -3.614 1.00 67.62 97 PRO A N 1
ATOM 782 C CA . PRO A 1 97 ? 22.800 -4.941 -4.222 1.00 67.62 97 PRO A CA 1
ATOM 783 C C . PRO A 1 97 ? 21.981 -3.928 -5.038 1.00 67.62 97 PRO A C 1
ATOM 785 O O . PRO A 1 97 ? 21.742 -2.805 -4.579 1.00 67.62 97 PRO A O 1
ATOM 788 N N . PRO A 1 98 ? 21.495 -4.305 -6.235 1.00 69.12 98 PRO A N 1
ATOM 789 C CA . PRO A 1 98 ? 20.716 -3.401 -7.066 1.00 69.12 98 PRO A CA 1
ATOM 790 C C . PRO A 1 98 ? 19.458 -2.936 -6.322 1.00 69.12 98 PRO A C 1
ATOM 792 O O . PRO A 1 98 ? 18.646 -3.748 -5.871 1.00 69.12 98 PRO A O 1
ATOM 795 N N . LEU A 1 99 ? 19.287 -1.615 -6.213 1.00 78.69 99 LEU A N 1
ATOM 796 C CA . LEU A 1 99 ? 18.124 -1.013 -5.56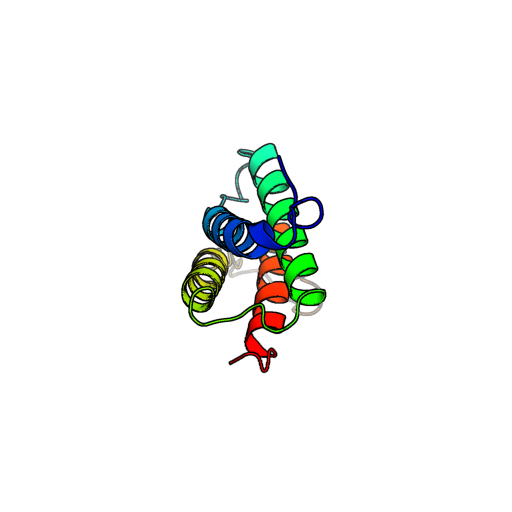8 1.00 78.69 99 LEU A CA 1
ATOM 797 C C . LEU A 1 99 ? 16.873 -1.244 -6.425 1.00 78.69 99 LEU A C 1
ATOM 799 O O . LEU A 1 99 ? 16.846 -0.914 -7.614 1.00 78.69 99 LEU A O 1
ATOM 803 N N . ASP A 1 100 ? 15.810 -1.779 -5.824 1.00 88.25 100 ASP A N 1
ATOM 804 C CA . ASP A 1 100 ? 14.542 -1.955 -6.530 1.00 88.25 100 ASP A CA 1
ATOM 805 C C . ASP A 1 100 ? 13.957 -0.585 -6.911 1.00 88.25 100 ASP A C 1
ATOM 807 O O . ASP A 1 100 ? 13.639 0.240 -6.058 1.00 88.25 100 ASP A O 1
ATOM 811 N N . SER A 1 101 ? 13.780 -0.336 -8.208 1.00 90.88 101 SER A N 1
ATOM 812 C CA . SER A 1 101 ? 13.226 0.930 -8.709 1.00 90.88 101 SER A CA 1
ATOM 813 C C . SER A 1 101 ? 11.836 1.274 -8.145 1.00 90.88 101 SER A C 1
ATOM 815 O O . SER A 1 101 ? 11.494 2.452 -8.038 1.00 90.88 101 SER A O 1
ATOM 817 N N . ALA A 1 102 ? 11.040 0.273 -7.746 1.00 94.50 102 ALA A N 1
ATOM 818 C CA . ALA A 1 102 ? 9.724 0.456 -7.135 1.00 94.50 102 ALA A CA 1
ATOM 819 C C . ALA A 1 102 ? 9.785 0.675 -5.611 1.00 94.50 102 ALA A C 1
ATOM 821 O O . ALA A 1 102 ? 8.741 0.856 -4.972 1.00 94.50 102 ALA A O 1
ATOM 822 N N . TRP A 1 103 ? 10.987 0.703 -5.019 1.00 94.75 103 TRP A N 1
ATOM 823 C CA . TRP A 1 103 ? 11.204 0.898 -3.584 1.00 94.75 103 TRP A CA 1
ATOM 824 C C . TRP A 1 103 ? 10.443 2.084 -2.972 1.00 94.75 103 TRP A C 1
ATOM 826 O O . TRP A 1 103 ? 9.857 1.894 -1.904 1.00 94.75 103 TRP A O 1
ATOM 836 N N . PRO A 1 104 ? 10.303 3.254 -3.638 1.00 95.25 104 PRO A N 1
ATOM 837 C CA . PRO A 1 104 ? 9.523 4.369 -3.095 1.00 95.25 104 PRO A CA 1
ATOM 838 C C . PRO A 1 104 ? 8.053 4.043 -2.788 1.00 95.25 104 PRO A C 1
ATOM 840 O O . PRO A 1 104 ? 7.437 4.721 -1.968 1.00 95.25 104 PRO A O 1
ATOM 843 N N . HIS A 1 105 ? 7.460 3.044 -3.453 1.00 97.81 105 HIS A N 1
ATOM 844 C CA . HIS A 1 105 ? 6.126 2.530 -3.112 1.00 97.81 105 HIS A CA 1
ATOM 845 C C . HIS A 1 105 ? 6.217 1.326 -2.180 1.00 97.81 105 HIS A C 1
ATOM 847 O O . HIS A 1 105 ? 5.480 1.268 -1.198 1.00 97.81 105 HIS A O 1
ATOM 853 N N . LEU A 1 106 ? 7.122 0.387 -2.466 1.00 97.06 106 LEU A N 1
ATOM 854 C CA . LEU A 1 106 ? 7.245 -0.860 -1.711 1.00 97.06 106 LEU A CA 1
ATOM 855 C C . LEU A 1 106 ? 7.578 -0.626 -0.244 1.00 97.06 106 LEU A C 1
ATOM 857 O O . LEU A 1 106 ? 6.962 -1.259 0.606 1.00 97.06 106 LEU A O 1
ATOM 861 N N . GLN A 1 107 ? 8.482 0.308 0.058 1.00 97.75 107 GLN A N 1
ATOM 862 C CA . GLN A 1 107 ? 8.832 0.664 1.430 1.00 97.75 107 GLN A CA 1
ATOM 863 C C . GLN A 1 107 ? 7.575 0.987 2.250 1.00 97.75 107 GLN A C 1
ATOM 865 O O . GLN A 1 107 ? 7.379 0.429 3.326 1.00 97.75 107 GLN A O 1
ATOM 870 N N . VAL A 1 108 ? 6.687 1.827 1.707 1.00 98.50 108 VAL A N 1
ATOM 871 C CA . VAL A 1 108 ? 5.459 2.261 2.390 1.00 98.50 108 VAL A CA 1
ATOM 872 C C . VAL A 1 108 ? 4.443 1.119 2.494 1.00 98.50 108 VAL A C 1
ATOM 874 O O . VAL A 1 108 ? 3.763 0.987 3.509 1.00 98.50 108 VAL A O 1
ATOM 877 N N . VAL A 1 109 ? 4.351 0.256 1.475 1.00 98.50 109 VAL A N 1
ATOM 878 C CA . VAL A 1 109 ? 3.480 -0.933 1.513 1.00 98.50 109 VAL A CA 1
ATOM 879 C C . VAL A 1 109 ? 3.955 -1.939 2.565 1.00 98.50 109 VAL A C 1
ATOM 881 O O . VAL A 1 109 ? 3.124 -2.479 3.290 1.00 98.50 109 VAL A O 1
ATOM 884 N N . TYR A 1 110 ? 5.264 -2.168 2.702 1.00 98.19 110 TYR A N 1
ATOM 885 C CA . TYR A 1 110 ? 5.814 -3.005 3.773 1.00 98.19 110 TYR A CA 1
ATOM 886 C C . TYR A 1 110 ? 5.560 -2.393 5.153 1.00 98.19 110 TYR A C 1
ATOM 888 O O . TYR A 1 110 ? 5.185 -3.108 6.078 1.00 98.19 110 TYR A O 1
ATOM 896 N N . GLU A 1 111 ? 5.693 -1.073 5.285 1.00 98.00 111 GLU A N 1
ATOM 897 C CA . GLU A 1 111 ? 5.372 -0.347 6.518 1.00 98.0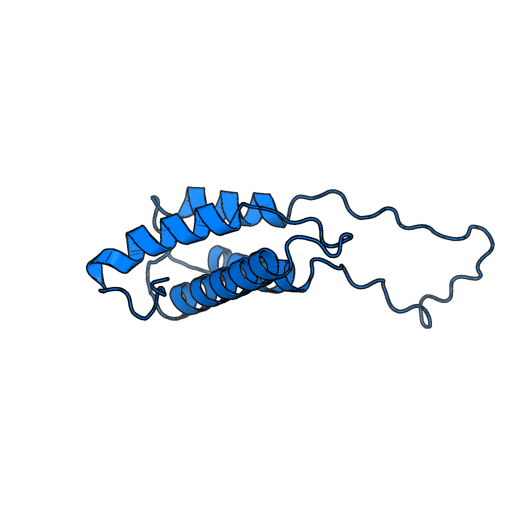0 111 GLU A CA 1
ATOM 898 C C . GLU A 1 111 ? 3.895 -0.494 6.914 1.00 98.00 111 GLU A C 1
ATOM 900 O O . GLU A 1 111 ? 3.567 -0.668 8.091 1.00 98.00 111 GLU A O 1
ATOM 905 N N . PHE A 1 112 ? 2.994 -0.416 5.933 1.00 98.19 112 PHE A N 1
ATOM 906 C CA . PHE A 1 112 ? 1.571 -0.673 6.124 1.00 98.19 112 PHE A CA 1
ATOM 907 C C . PHE A 1 112 ? 1.325 -2.130 6.521 1.00 98.19 112 PHE A C 1
ATOM 909 O O . PHE A 1 112 ? 0.610 -2.386 7.486 1.00 98.19 112 PHE A O 1
ATOM 916 N N . PHE A 1 113 ? 1.937 -3.080 5.809 1.00 97.88 113 PHE A N 1
ATOM 917 C CA . PHE A 1 113 ? 1.748 -4.504 6.061 1.00 97.88 113 PHE A CA 1
ATOM 918 C C . PHE A 1 113 ? 2.226 -4.903 7.457 1.00 97.88 113 PHE A C 1
ATOM 920 O O . PHE A 1 113 ? 1.510 -5.611 8.156 1.00 97.88 113 PHE A O 1
ATOM 927 N N . LEU A 1 114 ? 3.373 -4.383 7.906 1.00 96.69 1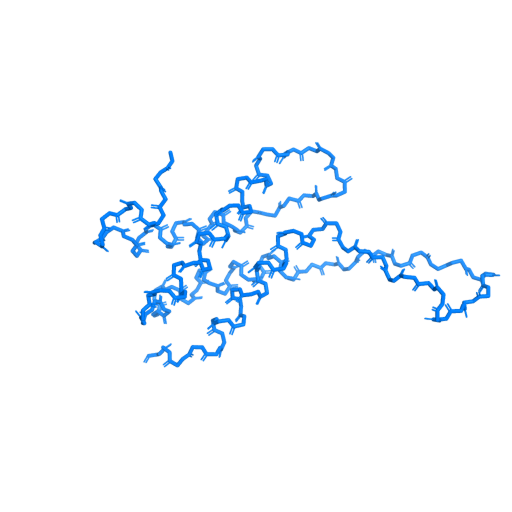14 LEU A N 1
ATOM 928 C CA . LEU A 1 114 ? 3.872 -4.600 9.263 1.00 96.69 114 LEU A CA 1
ATOM 929 C C . LEU A 1 114 ? 2.850 -4.153 10.317 1.00 96.69 114 LEU A C 1
ATOM 931 O O . LEU A 1 114 ? 2.587 -4.875 11.273 1.00 96.69 114 LEU A O 1
ATOM 935 N N . ARG A 1 115 ? 2.237 -2.981 10.133 1.00 94.69 115 ARG A N 1
ATOM 936 C CA . ARG A 1 115 ? 1.196 -2.494 11.051 1.00 94.69 115 ARG A CA 1
ATOM 937 C C . ARG A 1 115 ? -0.065 -3.327 11.001 1.00 94.69 115 ARG A C 1
ATOM 939 O O . ARG A 1 115 ? -0.671 -3.552 12.038 1.00 94.69 115 ARG A O 1
ATOM 946 N N . PHE A 1 116 ? -0.443 -3.776 9.811 1.00 94.88 116 PHE A N 1
ATOM 947 C CA . PHE A 1 116 ? -1.591 -4.648 9.633 1.00 94.88 116 PHE A CA 1
ATOM 948 C C . PHE A 1 116 ? -1.410 -5.975 10.382 1.00 94.88 116 PHE A C 1
ATOM 950 O O . PHE A 1 116 ? -2.307 -6.368 11.115 1.00 94.88 116 PHE A O 1
ATOM 957 N N . VAL A 1 117 ? -0.245 -6.626 10.276 1.00 94.00 117 VAL A N 1
ATOM 958 C CA . VAL A 1 117 ? -0.003 -7.929 10.931 1.00 94.00 117 VAL A CA 1
ATOM 959 C C . VAL A 1 117 ? 0.261 -7.837 12.435 1.00 94.00 117 VAL A C 1
ATOM 961 O O . VAL A 1 117 ? 0.016 -8.804 13.146 1.00 94.00 117 VAL A O 1
ATOM 964 N N . VAL A 1 118 ? 0.781 -6.705 12.923 1.00 92.06 118 VAL A N 1
ATOM 965 C CA . VAL A 1 118 ? 1.019 -6.468 14.362 1.00 92.06 118 VAL A CA 1
ATOM 966 C C . VAL A 1 118 ? -0.233 -5.934 15.065 1.00 92.06 118 VAL A C 1
ATOM 968 O O . VAL A 1 118 ? -0.289 -5.920 16.295 1.00 92.06 118 VAL A O 1
ATOM 971 N N . SER A 1 119 ? -1.243 -5.486 14.315 1.00 88.75 119 SER A N 1
ATOM 972 C CA . SER A 1 119 ? -2.484 -5.018 14.919 1.00 88.75 119 SER A CA 1
ATOM 973 C C . SER A 1 119 ? -3.205 -6.160 15.635 1.00 88.75 119 SER A C 1
ATOM 975 O O . SER A 1 119 ? -3.417 -7.226 15.066 1.00 88.75 119 SER A O 1
ATOM 977 N N . ASN A 1 120 ? -3.618 -5.906 16.877 1.00 81.44 120 ASN A N 1
ATOM 978 C CA . ASN A 1 120 ? -4.511 -6.790 17.631 1.00 81.44 120 ASN A CA 1
ATOM 979 C C . ASN A 1 120 ? -5.993 -6.479 17.352 1.00 81.44 120 ASN A C 1
ATOM 981 O O . ASN A 1 120 ? -6.862 -6.952 18.081 1.00 81.44 120 ASN A O 1
ATOM 985 N N . ASP A 1 121 ? -6.275 -5.639 16.352 1.00 73.44 121 ASP A N 1
ATOM 986 C CA . ASP A 1 121 ? -7.631 -5.314 15.925 1.00 73.44 121 ASP A CA 1
ATOM 987 C C . ASP A 1 121 ? -8.257 -6.553 15.255 1.00 73.44 121 ASP A C 1
ATOM 989 O O . ASP A 1 121 ? -7.937 -6.873 14.109 1.00 73.44 121 ASP A O 1
ATOM 993 N N . VAL A 1 122 ? -9.139 -7.242 15.985 1.00 56.12 122 VAL A N 1
ATOM 994 C CA . VAL A 1 122 ? -10.110 -8.233 15.487 1.00 56.12 122 VAL A CA 1
ATOM 995 C C . VAL A 1 122 ? -11.413 -8.040 16.249 1.00 56.12 122 VAL A C 1
ATOM 997 O O . VAL A 1 122 ? -11.369 -8.070 17.500 1.00 56.12 122 VAL A O 1
#

Organism: Oxyrrhis marina (NCBI:txid2969)

Sequence (122 aa):
RMTLREAPASERPALFLKKLRMCCVVYDFSKQTNVKEKEAKRQTLLEIVEYVNNTRNCFNETVMADAVNMVSANIFRTLPPVYRNPNAIFDPEEEDPPLDSAWPHLQVVYEFFLRFVVSNDV

Radius of gyration: 17.57 Å; chains: 1; bounding box: 53×32×35 Å

pLDDT: mean 89.85, std 10.9, range [56.12, 98.62]

Foldseek 3Di:
DDALVNDDPVCNLVVLLVLLQLLLDDDDLVDPPPPVVLVVSLVSLVSNLVCLVVDALSDDPVCVVSLVSSLCSLPPDDDPDDPDDPPDPDDVVPDDDDDDSSCSSNVSSVSSVVSVVPHPND

Secondary structure (DSSP, 8-state):
---TTTS-TTTHHHHHHHHHHHHT----TTSS--HHHHHHHHHHHHHHHHHHHH-TT---HHHHHHHHHHHHHHH--PPPP----TTS---TTT-PPPPPTTHHHHHHHHHHHHHHHH----

InterPro domains:
  IPR002554 Protein phosphatase 2A, regulatory B subunit, B56 [PF01603] (3-121)
  IPR002554 Protein phosphatase 2A, regulatory B subunit, B56 [PTHR10257] (3-121)
  IPR011989 Armadillo-like helical [G3DSA:1.25.10.10] (3-122)
  IPR016024 Armadillo-type fold [SSF48371] (13-121)